Protein AF-A0A3S3Q324-F1 (afdb_monomer_lite)

Radius of gyration: 11.63 Å; chains: 1; bounding box: 26×18×26 Å

Foldseek 3Di:
DEDEDPPVQADDFLVVDDCVCVCVVVVDDYHGGDDHGDPD

Organism: NCBI:txid1965070

Structure (mmCIF, N/CA/C/O backbone):
data_AF-A0A3S3Q324-F1
#
_entry.id   AF-A0A3S3Q324-F1
#
loop_
_atom_site.group_PDB
_atom_site.id
_atom_site.type_symbol
_atom_site.label_atom_id
_atom_site.label_alt_id
_atom_site.label_comp_id
_atom_site.label_asym_id
_atom_site.label_entity_id
_atom_site.label_seq_id
_atom_site.pdbx_PDB_ins_code
_atom_site.Cartn_x
_atom_site.Cartn_y
_atom_site.Cartn_z
_atom_site.occupancy
_atom_site.B_iso_or_equiv
_atom_site.auth_seq_id
_atom_site.auth_comp_id
_atom_site.auth_asym_id
_atom_site.auth_atom_id
_atom_site.pdbx_PDB_model_num
ATOM 1 N N . MET A 1 1 ? -12.408 -1.556 2.312 1.00 95.56 1 MET A N 1
ATOM 2 C CA . MET A 1 1 ? -11.703 -0.845 1.227 1.00 95.56 1 MET A CA 1
ATOM 3 C C . MET A 1 1 ? -10.353 -1.505 1.011 1.00 95.56 1 MET A C 1
ATOM 5 O O . MET A 1 1 ? -9.616 -1.675 1.973 1.00 95.56 1 MET A O 1
ATOM 9 N N . VAL A 1 2 ? -10.044 -1.903 -0.222 1.00 97.50 2 VAL A N 1
ATOM 10 C CA . VAL A 1 2 ? -8.729 -2.453 -0.580 1.00 97.50 2 VAL A CA 1
ATOM 11 C C . VAL A 1 2 ? -8.002 -1.406 -1.410 1.00 97.50 2 VAL A C 1
ATOM 13 O O . VAL A 1 2 ? -8.532 -0.967 -2.429 1.00 97.50 2 VAL A O 1
ATOM 16 N N . PHE A 1 3 ? -6.829 -0.981 -0.953 1.00 97.56 3 PHE A N 1
ATOM 17 C CA . PHE A 1 3 ? -6.009 0.022 -1.621 1.00 97.56 3 PHE A CA 1
ATOM 18 C C . PHE A 1 3 ? -4.819 -0.641 -2.320 1.00 97.56 3 PHE A C 1
ATOM 20 O O . PHE A 1 3 ? -4.089 -1.430 -1.717 1.00 97.56 3 PHE A O 1
ATOM 27 N N . VAL A 1 4 ? -4.626 -0.292 -3.593 1.00 97.12 4 VAL A N 1
ATOM 28 C CA . VAL A 1 4 ? -3.511 -0.750 -4.427 1.00 97.12 4 VAL A CA 1
ATOM 29 C C . VAL A 1 4 ? -2.678 0.470 -4.800 1.00 97.12 4 VAL A C 1
ATOM 31 O O . VAL A 1 4 ? -3.193 1.412 -5.398 1.00 97.12 4 VAL A O 1
ATOM 34 N N . HIS A 1 5 ? -1.400 0.450 -4.434 1.00 96.44 5 HIS A N 1
ATOM 35 C CA . HIS A 1 5 ? -0.465 1.528 -4.743 1.00 96.44 5 HIS A CA 1
ATOM 36 C C . HIS A 1 5 ? -0.071 1.507 -6.239 1.00 96.44 5 HIS A C 1
ATOM 38 O O . HIS A 1 5 ? -0.028 0.438 -6.855 1.00 96.44 5 HIS A O 1
ATOM 44 N N . GLY A 1 6 ? 0.138 2.681 -6.849 1.00 85.56 6 GLY A N 1
ATOM 45 C CA . GLY A 1 6 ? 0.103 2.882 -8.310 1.00 85.56 6 GLY A CA 1
ATOM 46 C C . GLY A 1 6 ? 1.341 3.532 -8.942 1.00 85.56 6 GLY A C 1
ATOM 47 O O . GLY A 1 6 ? 1.222 4.170 -9.985 1.00 85.56 6 GLY A O 1
A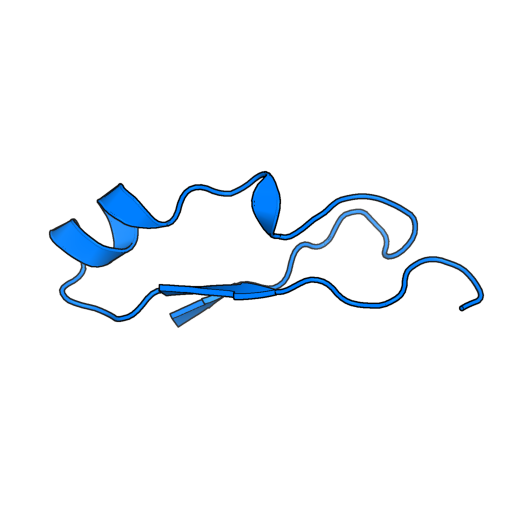TOM 48 N N . GLU A 1 7 ? 2.517 3.408 -8.332 1.00 93.94 7 GLU A N 1
ATOM 49 C CA . GLU A 1 7 ? 3.775 4.083 -8.688 1.00 93.94 7 GLU A CA 1
ATOM 50 C C . GLU A 1 7 ? 4.435 3.456 -9.931 1.00 93.94 7 GLU A C 1
ATOM 52 O O . GLU A 1 7 ? 5.534 2.889 -9.912 1.00 93.94 7 GLU A O 1
ATOM 57 N N . SER A 1 8 ? 3.708 3.537 -11.045 1.00 93.19 8 SER A N 1
ATOM 58 C CA . SER A 1 8 ? 4.083 3.025 -12.365 1.00 93.19 8 SER A CA 1
ATOM 59 C C . SER A 1 8 ? 4.413 1.532 -12.395 1.00 93.19 8 SER A C 1
ATOM 61 O O . SER A 1 8 ? 5.058 1.078 -13.334 1.00 93.19 8 SER A O 1
ATOM 63 N N . TYR A 1 9 ? 3.992 0.769 -11.381 1.00 94.88 9 TYR A N 1
ATOM 64 C CA . TYR A 1 9 ? 4.298 -0.655 -11.203 1.00 94.88 9 TYR A CA 1
ATOM 65 C C . TYR A 1 9 ? 5.788 -0.984 -11.027 1.00 94.88 9 TYR A C 1
ATOM 67 O O . TYR A 1 9 ? 6.144 -2.157 -11.008 1.00 94.88 9 TYR A O 1
ATOM 75 N N . PHE A 1 10 ? 6.673 0.008 -10.903 1.00 95.88 10 PHE A N 1
ATOM 76 C CA . PHE A 1 10 ? 8.126 -0.209 -10.844 1.00 95.88 10 PHE A CA 1
ATOM 77 C C . PHE A 1 10 ? 8.716 -0.025 -9.445 1.00 95.88 10 PHE A C 1
ATOM 79 O O . PHE A 1 10 ? 9.806 -0.524 -9.172 1.00 95.88 10 PHE A O 1
ATOM 86 N N . TRP A 1 11 ? 8.024 0.691 -8.564 1.00 94.75 11 TRP A N 1
ATOM 87 C CA . TRP A 1 11 ? 8.478 0.992 -7.209 1.00 94.75 11 TRP A CA 1
ATOM 88 C C . TRP A 1 11 ? 7.269 1.222 -6.288 1.00 94.75 11 TRP A C 1
ATOM 90 O O . TRP A 1 11 ? 6.128 1.081 -6.719 1.00 94.75 11 TRP A O 1
ATOM 100 N N . GLY A 1 12 ? 7.516 1.511 -5.009 1.00 95.88 12 GLY A N 1
ATOM 101 C CA . GLY A 1 12 ? 6.465 1.749 -4.016 1.00 95.88 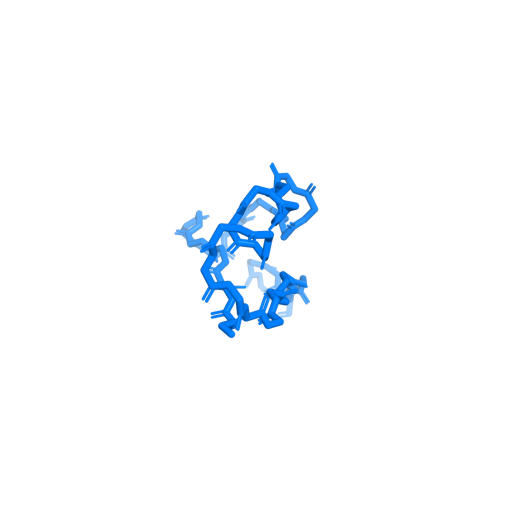12 GLY A CA 1
ATOM 102 C C . GLY A 1 12 ? 6.191 0.560 -3.095 1.00 95.88 12 GLY A C 1
ATOM 103 O O . GLY A 1 12 ? 6.828 -0.490 -3.177 1.00 95.88 12 GLY A O 1
ATOM 104 N N . THR A 1 13 ? 5.275 0.767 -2.152 1.00 97.56 13 THR A N 1
ATOM 105 C CA . THR A 1 13 ? 4.849 -0.239 -1.173 1.00 97.56 13 THR A CA 1
ATOM 106 C C . THR A 1 13 ? 3.518 0.167 -0.549 1.00 97.56 13 THR A C 1
ATOM 108 O O . THR A 1 13 ? 3.301 1.339 -0.238 1.00 97.56 13 THR A O 1
ATOM 111 N N . GLY A 1 14 ? 2.651 -0.810 -0.274 1.00 96.94 14 GLY A N 1
ATOM 112 C CA . GLY A 1 14 ? 1.430 -0.590 0.505 1.00 96.94 14 GLY A CA 1
ATOM 113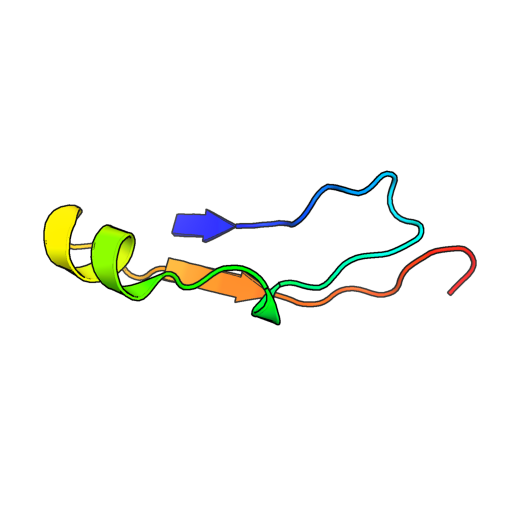 C C . GLY A 1 14 ? 1.698 -0.116 1.942 1.00 96.94 14 GLY A C 1
ATOM 114 O O . GLY A 1 14 ? 0.834 0.514 2.543 1.00 96.94 14 GLY A O 1
ATOM 115 N N . ASN A 1 15 ? 2.901 -0.353 2.480 1.00 97.44 15 ASN A N 1
ATOM 116 C CA . ASN A 1 15 ? 3.273 0.018 3.851 1.00 97.44 15 ASN A CA 1
ATOM 117 C C . ASN A 1 15 ? 3.464 1.531 4.036 1.00 97.44 15 ASN A C 1
ATOM 119 O O . ASN A 1 15 ? 3.457 2.009 5.166 1.00 97.44 15 ASN A O 1
ATOM 123 N N . ALA A 1 16 ? 3.652 2.285 2.948 1.00 97.25 16 ALA A N 1
ATOM 124 C CA . ALA A 1 16 ? 3.785 3.741 3.001 1.00 97.25 16 ALA A CA 1
ATOM 125 C C . ALA A 1 16 ? 2.460 4.452 3.335 1.00 97.25 16 ALA A C 1
ATOM 127 O O . ALA A 1 16 ? 2.454 5.654 3.596 1.00 97.25 16 ALA A O 1
ATOM 128 N N . TYR A 1 17 ? 1.345 3.718 3.325 1.00 96.69 17 TYR A N 1
ATOM 129 C CA . TYR A 1 17 ? 0.003 4.254 3.480 1.00 96.69 17 TYR A CA 1
ATOM 130 C C . TYR A 1 17 ? -0.605 3.774 4.803 1.00 96.69 17 TYR A C 1
ATOM 132 O O . TYR A 1 17 ? -0.974 2.607 4.941 1.00 96.69 17 TYR A O 1
ATOM 140 N N . ASP A 1 18 ? -0.727 4.683 5.775 1.00 97.62 18 ASP A N 1
ATOM 141 C CA . ASP A 1 18 ? -1.423 4.419 7.038 1.00 97.62 18 ASP A CA 1
ATOM 142 C C . ASP A 1 18 ? -2.945 4.523 6.849 1.00 97.62 18 ASP A C 1
ATOM 144 O O . ASP A 1 18 ? -3.500 5.590 6.579 1.00 97.62 18 ASP A O 1
ATOM 148 N N . GLY A 1 19 ? -3.627 3.387 6.997 1.00 97.44 19 GLY A N 1
ATOM 149 C CA . GLY A 1 19 ? -5.078 3.286 6.874 1.00 97.44 19 GLY A CA 1
ATOM 150 C C . GLY A 1 19 ? -5.862 3.679 8.129 1.00 97.44 19 GLY A C 1
ATOM 151 O O . GLY A 1 19 ? -7.090 3.675 8.068 1.00 97.44 19 GLY A O 1
ATOM 152 N N . THR A 1 20 ? -5.214 4.008 9.252 1.00 98.12 20 THR A N 1
ATOM 153 C CA . THR A 1 20 ? -5.869 4.120 10.573 1.00 98.12 20 THR A CA 1
ATOM 154 C C . THR A 1 20 ? -6.995 5.156 10.599 1.00 98.12 20 THR A C 1
ATOM 156 O O . THR A 1 20 ? -8.096 4.866 11.069 1.00 98.12 20 THR A O 1
ATOM 159 N N . ILE A 1 21 ? -6.764 6.350 10.045 1.00 98.19 21 ILE A N 1
ATOM 160 C CA . ILE A 1 21 ? -7.780 7.416 10.020 1.00 98.19 21 ILE A CA 1
ATOM 161 C C . ILE A 1 21 ? -8.953 7.046 9.110 1.00 98.19 21 ILE A C 1
ATOM 163 O O . ILE A 1 21 ? -10.106 7.237 9.487 1.00 98.19 21 ILE A O 1
ATOM 167 N N . LEU A 1 22 ? -8.675 6.475 7.936 1.00 97.94 22 LEU A N 1
ATOM 168 C CA . LEU A 1 22 ? -9.708 6.017 7.004 1.00 97.94 22 LEU A CA 1
ATOM 169 C C . LEU A 1 22 ? -10.553 4.891 7.605 1.00 97.94 22 LEU A C 1
ATOM 171 O O . LEU A 1 22 ? -11.773 4.904 7.452 1.00 97.94 22 LEU A O 1
ATOM 175 N N . ALA A 1 23 ? -9.919 3.953 8.312 1.00 98.50 23 ALA A N 1
ATOM 176 C CA . ALA A 1 23 ? -10.610 2.861 8.981 1.00 98.50 23 ALA A CA 1
ATOM 177 C C . ALA A 1 23 ? -11.516 3.373 10.108 1.00 98.50 23 ALA A C 1
ATOM 179 O O . ALA A 1 23 ? -12.678 2.984 10.190 1.00 98.50 23 ALA A O 1
ATOM 180 N N . SER A 1 24 ? -11.003 4.289 10.938 1.00 98.31 24 SER A N 1
ATOM 181 C CA . SER A 1 24 ? -11.748 4.843 12.071 1.00 98.31 24 SER A CA 1
ATOM 182 C C . SER A 1 24 ? -12.879 5.775 11.646 1.00 98.31 24 SER A C 1
ATOM 184 O O . SER A 1 24 ? -13.945 5.735 12.251 1.00 98.31 24 SER A O 1
ATOM 186 N N . TYR A 1 25 ? -12.651 6.642 10.660 1.00 98.31 25 TYR A N 1
ATOM 187 C CA . TYR A 1 25 ? -13.644 7.636 10.253 1.00 98.31 25 TYR A CA 1
ATOM 188 C C . TYR A 1 25 ? -14.709 7.045 9.328 1.00 98.31 25 TYR A C 1
ATOM 190 O O . TYR A 1 25 ? -15.877 7.411 9.411 1.00 98.31 25 TYR A O 1
ATOM 198 N N . GLY A 1 26 ? -14.301 6.142 8.436 1.00 97.44 26 GLY A N 1
ATOM 199 C CA . GLY A 1 26 ? -15.193 5.545 7.449 1.00 97.44 26 GLY A CA 1
ATOM 200 C C . GLY A 1 26 ? -16.007 4.362 7.963 1.00 97.44 26 GLY A C 1
ATOM 201 O O . GLY A 1 26 ? -16.847 3.884 7.211 1.00 97.44 26 GLY A O 1
ATOM 202 N N . ASP A 1 27 ? -15.742 3.880 9.183 1.00 98.06 27 ASP A N 1
ATOM 203 C CA . ASP A 1 27 ? -16.286 2.624 9.722 1.00 98.06 27 ASP A CA 1
ATOM 204 C C . ASP A 1 27 ? -16.126 1.456 8.728 1.00 98.06 27 ASP A C 1
ATOM 206 O O . ASP A 1 27 ? -17.061 0.745 8.357 1.00 98.06 27 ASP A O 1
ATOM 210 N N . VAL A 1 28 ? -14.903 1.304 8.207 1.00 98.06 28 VAL A N 1
ATOM 211 C CA . VAL A 1 28 ? -14.555 0.278 7.215 1.00 98.06 28 VAL A CA 1
ATOM 212 C C . VAL A 1 28 ? -13.229 -0.388 7.543 1.00 98.06 28 VAL A C 1
ATOM 214 O O . VAL A 1 28 ? -12.299 0.227 8.054 1.00 98.06 28 VAL A O 1
ATOM 217 N N . VAL A 1 29 ? -13.084 -1.647 7.134 1.00 98.38 29 VAL A N 1
ATOM 218 C CA . VAL A 1 29 ? -11.776 -2.313 7.127 1.00 98.38 29 VAL A CA 1
ATOM 219 C C . VAL A 1 29 ? -10.950 -1.781 5.957 1.00 98.38 29 VAL A C 1
ATOM 221 O O . VAL A 1 29 ? -11.393 -1.852 4.805 1.00 98.38 29 VAL A O 1
ATOM 224 N N . VAL A 1 30 ? -9.749 -1.274 6.234 1.00 98.44 30 VAL A 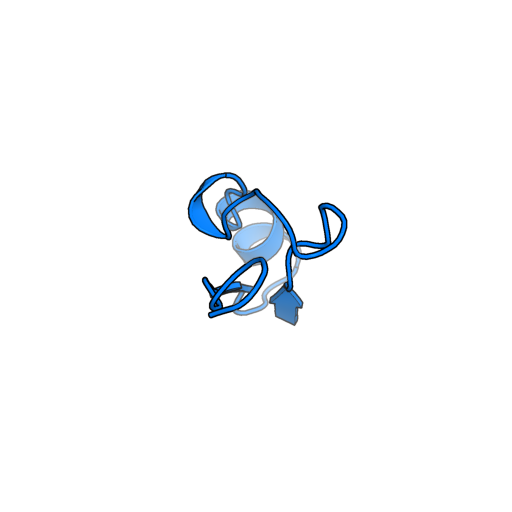N 1
ATOM 225 C CA . VAL A 1 30 ? -8.785 -0.828 5.219 1.00 98.44 30 VAL A CA 1
ATOM 226 C C . VAL A 1 30 ? -7.678 -1.866 5.087 1.00 98.44 30 VAL A C 1
ATOM 228 O O . VAL A 1 30 ? -7.078 -2.266 6.081 1.00 98.44 30 VAL A O 1
ATOM 231 N N . VAL A 1 31 ? -7.406 -2.296 3.856 1.00 98.38 31 VAL A N 1
ATOM 232 C CA . VAL A 1 31 ? -6.313 -3.221 3.538 1.00 98.38 31 VAL A CA 1
ATOM 233 C C . VAL A 1 31 ? -5.385 -2.552 2.536 1.00 98.38 31 VAL A C 1
ATOM 235 O O . VAL A 1 31 ? -5.821 -2.199 1.439 1.00 98.38 31 VAL A O 1
ATOM 238 N N . THR A 1 32 ? -4.113 -2.411 2.900 1.00 98.38 32 THR A N 1
ATOM 239 C CA . THR A 1 32 ? -3.024 -2.113 1.965 1.00 98.38 32 THR A CA 1
ATOM 240 C C . THR A 1 32 ? -2.258 -3.400 1.684 1.00 98.38 32 THR A C 1
ATOM 242 O O . THR A 1 32 ? -2.159 -4.284 2.536 1.00 98.38 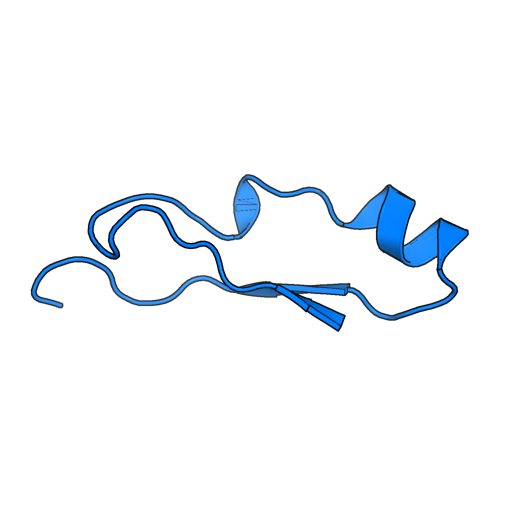32 THR A O 1
ATOM 245 N N . LEU A 1 33 ? -1.761 -3.550 0.461 1.00 97.38 33 LEU A N 1
ATOM 246 C CA . LEU A 1 33 ? -1.081 -4.768 0.032 1.00 97.38 33 LEU A CA 1
ATOM 247 C C . LEU A 1 33 ? 0.179 -4.446 -0.757 1.00 97.38 33 LEU A C 1
ATOM 249 O O . LEU A 1 33 ? 0.287 -3.394 -1.383 1.00 97.38 33 LEU A O 1
ATOM 253 N N . ASN A 1 34 ? 1.123 -5.380 -0.719 1.00 97.88 34 ASN A N 1
ATOM 254 C CA . ASN A 1 34 ? 2.327 -5.348 -1.533 1.00 97.88 34 ASN A CA 1
ATOM 255 C C . ASN A 1 34 ? 2.186 -6.381 -2.652 1.00 97.88 34 ASN A C 1
ATOM 257 O O . ASN A 1 34 ? 1.781 -7.517 -2.401 1.00 97.88 34 ASN A O 1
ATOM 261 N N . TYR A 1 35 ? 2.535 -5.982 -3.871 1.00 96.56 35 TYR A N 1
ATOM 262 C CA . TYR A 1 35 ? 2.614 -6.862 -5.033 1.00 96.56 35 TYR A CA 1
ATOM 263 C C . TYR A 1 35 ? 4.005 -6.765 -5.675 1.00 96.56 35 TYR A C 1
ATOM 265 O O . TYR A 1 35 ? 4.794 -5.882 -5.341 1.00 96.56 35 TYR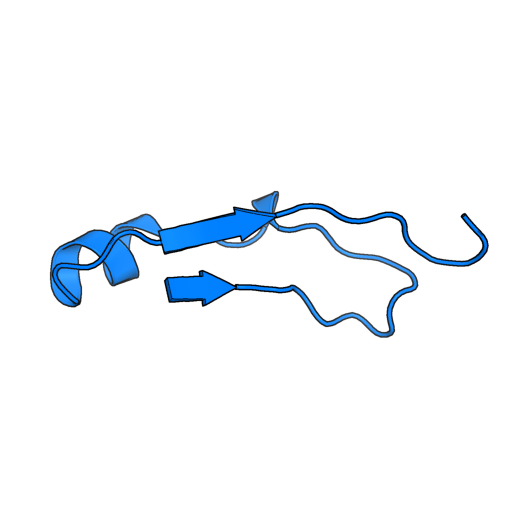 A O 1
ATOM 273 N N . ARG A 1 36 ? 4.344 -7.731 -6.537 1.00 97.06 36 ARG A N 1
ATOM 274 C CA . ARG A 1 36 ? 5.635 -7.761 -7.246 1.00 97.06 36 ARG A CA 1
ATOM 275 C C . ARG A 1 36 ? 5.697 -6.598 -8.236 1.00 97.06 36 ARG A C 1
ATOM 277 O O . ARG A 1 36 ? 4.705 -6.289 -8.884 1.00 97.06 36 ARG A O 1
ATOM 284 N N . LEU A 1 37 ? 6.855 -5.954 -8.322 1.00 96.31 37 LEU A N 1
ATOM 285 C CA . LEU A 1 37 ? 7.060 -4.738 -9.110 1.00 96.31 37 LEU A CA 1
ATOM 286 C C . LEU A 1 37 ? 8.061 -4.990 -10.235 1.00 96.31 37 LEU A C 1
ATOM 288 O O . LEU A 1 37 ? 8.879 -5.900 -10.156 1.00 96.31 37 LEU A O 1
ATOM 292 N N . GLY A 1 38 ? 8.036 -4.166 -11.274 1.00 94.88 38 GLY A N 1
ATOM 293 C CA . GLY A 1 38 ? 8.929 -4.295 -12.417 1.00 94.88 38 GLY A CA 1
ATOM 294 C C . GLY A 1 38 ? 8.732 -5.625 -13.147 1.00 94.88 38 GLY A C 1
ATOM 295 O O . GLY A 1 38 ? 7.623 -5.985 -13.518 1.00 94.88 38 GLY A O 1
ATOM 296 N N . VAL A 1 39 ? 9.827 -6.342 -13.387 1.00 93.62 39 VAL A N 1
ATOM 297 C CA . VAL A 1 39 ? 9.857 -7.548 -14.240 1.00 93.62 39 VAL A CA 1
ATOM 298 C C . VAL A 1 39 ? 9.430 -8.827 -13.487 1.00 93.62 39 VAL A C 1
ATOM 300 O O . VAL A 1 39 ? 9.445 -9.915 -14.057 1.00 93.62 39 VAL A O 1
ATOM 303 N N . PHE A 1 40 ? 9.095 -8.726 -12.199 1.00 81.75 40 PHE A N 1
ATOM 304 C CA . PHE A 1 40 ? 9.000 -9.861 -11.275 1.00 81.75 40 PHE A CA 1
ATOM 305 C C . PHE A 1 40 ? 7.626 -10.525 -11.164 1.00 81.75 40 PHE A C 1
ATOM 307 O O . PHE A 1 40 ? 6.594 -9.844 -11.309 1.00 81.75 40 PHE A O 1
#

Sequence (40 aa):
MVFVHGESYFWGTGNAYDGTILASYGDVVVVTLNYRLGVF

Secondary structure (DSSP, 8-state):
-EE---STTTS--GGGS--HHHHHHHTS--EE-----TT-

pLDDT: mean 96.28, std 3.24, range [81.75, 98.5]

InterPro domains:
  IPR002018 Carboxylesterase, type B [PF00135] (1-40)
  IPR029058 Alpha/Beta hydrolase fold [G3DSA:3.40.50.1820] (1-40)
  IPR029058 Alpha/Beta hydrolase fold [SSF53474] (1-39)
  IPR051093 Neuroligin and Bile salt-activated lipase [PTHR43903] (1-40)